Protein AF-A0A2B8B1R9-F1 (afdb_monomer)

pLDDT: mean 72.12, std 15.48, range [40.91, 90.69]

Sequence (150 aa):
MSPFMGGAVLLIFLDGLRADMSGTLSDWYSALSHRLPQTLGAPSAGGQQAPRANQPSGWQVMADLQNSAQEVLTSLVGYSHGGNSGPGALNVRLALIEDVLAGVLRRMAIPADMATWSAGELAVATGSLFGGSTRPAPPFPSQESHAEHH

Mean predicted aligned error: 12.18 Å

Solvent-accessible surface area (backbone atoms only — not comparable to full-atom values): 8913 Å² total; per-residue (Å²): 131,61,73,59,46,57,47,54,53,50,41,54,52,48,50,45,52,46,21,56,75,70,73,41,38,70,61,51,56,67,50,41,77,60,49,52,47,48,63,72,66,47,82,69,96,57,100,61,83,67,72,88,72,74,74,72,50,67,65,50,47,52,52,53,43,52,52,49,53,51,52,47,50,50,49,48,56,65,41,49,82,60,93,69,48,53,74,68,45,53,52,55,50,41,53,52,51,25,54,54,47,20,55,52,36,37,74,71,72,37,56,65,69,59,16,46,51,52,23,48,53,48,38,48,57,58,32,48,78,74,74,45,84,77,79,77,75,74,84,68,79,76,76,76,80,81,78,76,85,131

Radius of gyration: 18.65 Å; Cα contacts (8 Å, |Δi|>4): 101; chains: 1; bounding box: 48×60×47 Å

Foldseek 3Di:
DPVLLLLQVLLLLLVCLVCVLVVNNVVSLVCCLQSVCVSVVHDHPDPDPPPPPDPDDPVRSVVSSVVSLVVSVVSLVVCVVPDQHDPVNLLVSLVVSLVSQLVSCVVVVDDSVCSSVVSVVSSQVSCVSVVDDDDPPDPDPPPPPPPDDD

Secondary structure (DSSP, 8-state):
--HHHHHHHHHHHHHHHHHHHHT-HHHHHHHHHHHHHHHTTPPPSSS-----TTPPPHHHHHHHHHHHHHHHHHHHHHGGGSSS-SHHHHHHHHHHHHHHHHHHHHH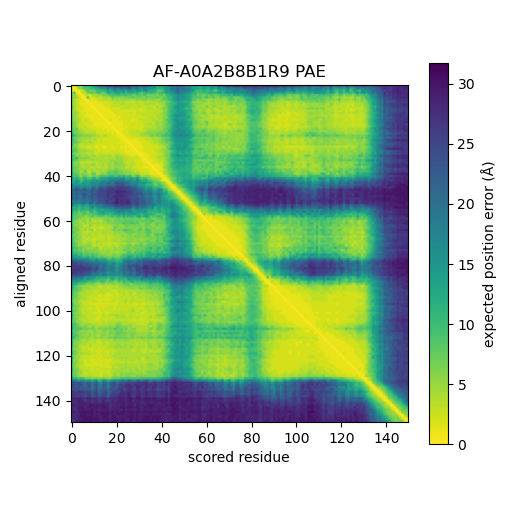TT--HHHHHHHHHHHHHHHHHTTT---PPPP------------

Structure (mmCIF, N/CA/C/O backbone):
data_AF-A0A2B8B1R9-F1
#
_entry.id   AF-A0A2B8B1R9-F1
#
loop_
_atom_site.group_PDB
_atom_site.id
_atom_site.type_symbol
_atom_site.label_atom_id
_atom_site.label_alt_id
_atom_site.label_comp_id
_atom_site.label_asym_id
_atom_site.label_entity_id
_atom_site.label_seq_id
_atom_site.pdbx_PDB_ins_code
_atom_site.Cartn_x
_atom_site.Cartn_y
_atom_site.Cartn_z
_atom_site.occupancy
_atom_site.B_iso_or_equiv
_atom_site.auth_seq_id
_atom_site.auth_comp_id
_atom_site.auth_asym_id
_atom_site.auth_atom_id
_atom_site.pdbx_PDB_model_num
ATOM 1 N N . MET A 1 1 ? 16.936 8.646 -7.326 1.00 50.75 1 MET A N 1
ATOM 2 C CA . MET A 1 1 ? 15.455 8.693 -7.322 1.00 50.75 1 MET A CA 1
ATOM 3 C C . MET A 1 1 ? 15.026 10.020 -6.730 1.00 50.75 1 MET A C 1
ATOM 5 O O . MET A 1 1 ? 15.653 10.466 -5.780 1.00 50.75 1 MET A O 1
ATOM 9 N N . SER A 1 2 ? 14.027 10.681 -7.312 1.00 56.81 2 SER A N 1
ATOM 10 C CA . SER A 1 2 ? 13.504 11.922 -6.734 1.00 56.81 2 SER A CA 1
ATOM 11 C C . SER A 1 2 ? 12.749 11.596 -5.434 1.00 56.81 2 SER A C 1
ATOM 13 O O . SER A 1 2 ? 11.974 10.638 -5.453 1.00 56.81 2 SER A O 1
ATOM 15 N N . PRO A 1 3 ? 12.923 12.336 -4.322 1.00 56.38 3 PRO A N 1
ATOM 16 C CA . PRO A 1 3 ? 12.208 12.083 -3.061 1.00 56.38 3 PRO A CA 1
ATOM 17 C C . PRO A 1 3 ? 10.676 12.077 -3.229 1.00 56.38 3 PRO 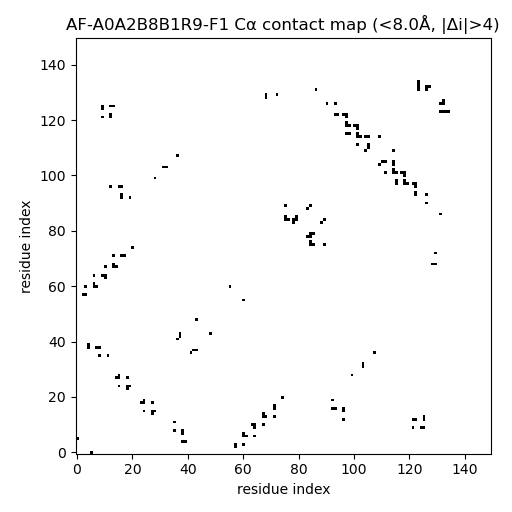A C 1
ATOM 19 O O . PRO A 1 3 ? 9.969 11.387 -2.500 1.00 56.38 3 PRO A O 1
ATOM 22 N N . PHE A 1 4 ? 10.163 12.757 -4.259 1.00 64.88 4 PHE A N 1
ATOM 23 C CA . PHE A 1 4 ? 8.740 12.784 -4.621 1.00 64.88 4 PHE A CA 1
ATOM 24 C C . PHE A 1 4 ? 8.208 11.428 -5.096 1.00 64.88 4 PHE A C 1
ATOM 26 O O . PHE A 1 4 ? 7.041 11.112 -4.897 1.00 64.88 4 PHE A O 1
ATOM 33 N N . MET A 1 5 ? 9.075 10.608 -5.687 1.00 69.94 5 MET A N 1
ATOM 34 C CA . MET A 1 5 ? 8.737 9.268 -6.159 1.00 69.94 5 MET A CA 1
ATOM 35 C C . MET A 1 5 ? 8.515 8.315 -4.980 1.00 69.94 5 MET A C 1
ATOM 37 O O . MET A 1 5 ? 7.561 7.549 -4.987 1.00 69.94 5 MET A O 1
ATOM 41 N N . GLY A 1 6 ? 9.349 8.416 -3.937 1.00 72.56 6 GLY A N 1
ATOM 42 C CA . GLY A 1 6 ? 9.181 7.640 -2.705 1.00 72.56 6 GLY A CA 1
ATOM 43 C C . GLY A 1 6 ? 7.889 8.002 -1.969 1.00 72.56 6 GLY A C 1
ATOM 44 O O . GLY A 1 6 ? 7.117 7.115 -1.618 1.00 72.56 6 GLY A O 1
ATOM 45 N N . GLY A 1 7 ? 7.604 9.301 -1.820 1.00 74.62 7 GLY A N 1
ATOM 46 C CA . GLY A 1 7 ? 6.354 9.772 -1.209 1.00 74.62 7 GLY A CA 1
ATOM 47 C C . GLY A 1 7 ? 5.101 9.333 -1.974 1.00 74.62 7 GLY A C 1
ATOM 48 O O . GLY A 1 7 ? 4.135 8.880 -1.368 1.00 74.62 7 GLY A O 1
ATOM 49 N N . ALA A 1 8 ? 5.131 9.380 -3.308 1.00 78.31 8 ALA A N 1
ATOM 50 C CA . ALA A 1 8 ? 4.010 8.937 -4.135 1.00 78.31 8 ALA A CA 1
ATOM 51 C C . ALA A 1 8 ? 3.758 7.419 -4.052 1.00 78.31 8 ALA A C 1
ATOM 53 O O . ALA A 1 8 ? 2.610 6.982 -4.081 1.00 78.31 8 ALA A O 1
ATOM 54 N N . VAL A 1 9 ? 4.808 6.604 -3.913 1.00 80.88 9 VAL A N 1
ATOM 55 C CA . VAL A 1 9 ? 4.655 5.155 -3.695 1.00 80.88 9 VAL A CA 1
ATOM 56 C C . VAL A 1 9 ? 4.116 4.857 -2.290 1.00 80.88 9 VAL A C 1
ATOM 58 O O . VAL A 1 9 ? 3.268 3.981 -2.141 1.00 80.88 9 VAL A O 1
ATOM 61 N N . LEU A 1 10 ? 4.524 5.618 -1.269 1.00 83.06 10 LEU A N 1
ATOM 62 C CA . LEU A 1 10 ? 3.944 5.505 0.076 1.00 83.06 10 LEU A CA 1
ATOM 63 C C . LEU A 1 10 ? 2.457 5.884 0.100 1.00 83.06 10 LEU A C 1
ATOM 65 O O . LEU A 1 10 ? 1.674 5.217 0.772 1.00 83.06 10 LEU A O 1
ATOM 69 N N . LEU A 1 11 ? 2.049 6.896 -0.672 1.00 83.12 11 LEU A N 1
ATOM 70 C CA . LEU A 1 11 ? 0.638 7.257 -0.842 1.00 83.12 11 LEU A CA 1
ATOM 71 C C . LEU A 1 11 ? -0.185 6.112 -1.443 1.00 83.12 11 LEU A C 1
ATOM 73 O O . LEU A 1 11 ? -1.273 5.833 -0.954 1.00 83.12 11 LEU A O 1
ATOM 77 N N . ILE A 1 12 ? 0.355 5.389 -2.430 1.00 85.25 12 ILE A N 1
ATOM 78 C CA . ILE A 1 12 ? -0.296 4.188 -2.978 1.00 85.25 12 ILE A CA 1
ATOM 79 C C . ILE A 1 12 ? -0.516 3.131 -1.883 1.00 85.25 12 ILE A C 1
ATOM 81 O O . ILE A 1 12 ? -1.561 2.479 -1.861 1.00 85.25 12 ILE A O 1
ATOM 85 N N . PHE A 1 13 ? 0.446 2.973 -0.972 1.00 85.81 13 PHE A N 1
ATOM 86 C CA . PHE A 1 13 ? 0.358 2.031 0.146 1.00 85.81 13 PHE A CA 1
ATOM 87 C C . PHE A 1 13 ? -0.721 2.440 1.163 1.00 85.81 13 PHE A C 1
ATOM 89 O O . PHE A 1 13 ? -1.517 1.606 1.595 1.00 85.81 13 PHE A O 1
ATOM 96 N N . LEU A 1 14 ? -0.789 3.732 1.507 1.00 85.88 14 LEU A N 1
ATOM 97 C CA . LEU A 1 14 ? -1.827 4.285 2.387 1.00 85.88 14 LEU A CA 1
ATOM 98 C C . LEU A 1 14 ? -3.226 4.189 1.761 1.00 85.88 14 LEU A C 1
ATOM 100 O O . LEU A 1 14 ? -4.174 3.815 2.453 1.00 85.88 14 LEU A O 1
ATOM 104 N N . ASP A 1 15 ? -3.347 4.447 0.457 1.00 86.69 15 ASP A N 1
ATOM 105 C CA . ASP A 1 15 ? -4.588 4.248 -0.299 1.00 86.69 15 ASP A CA 1
ATOM 106 C C . ASP A 1 15 ? -5.049 2.786 -0.242 1.00 86.69 15 ASP A C 1
ATOM 108 O O . ASP A 1 15 ? -6.241 2.524 -0.089 1.00 86.69 15 ASP A O 1
ATOM 112 N N . GLY A 1 16 ? -4.116 1.831 -0.321 1.00 85.50 16 GLY A N 1
ATOM 113 C CA . GLY A 1 16 ? -4.413 0.403 -0.205 1.00 85.50 16 GLY A CA 1
ATOM 114 C C . GLY A 1 16 ? -4.962 0.030 1.171 1.00 85.50 16 GLY A C 1
ATOM 115 O O . GLY A 1 16 ? -5.995 -0.633 1.265 1.00 85.50 16 GLY A O 1
ATOM 116 N N . LEU A 1 17 ? -4.333 0.525 2.241 1.00 84.69 17 LEU A N 1
ATOM 117 C CA . LEU A 1 17 ? -4.829 0.341 3.611 1.00 84.69 17 LEU A CA 1
ATOM 118 C C . LEU A 1 17 ? -6.228 0.933 3.789 1.00 84.69 17 LEU A C 1
ATOM 120 O O . LEU A 1 17 ? -7.097 0.312 4.402 1.00 84.69 17 LEU A O 1
ATOM 124 N N . ARG A 1 18 ? -6.465 2.127 3.239 1.00 84.12 18 ARG A N 1
ATOM 125 C CA . ARG A 1 18 ? -7.781 2.766 3.274 1.00 84.12 18 ARG A CA 1
ATOM 126 C C . ARG A 1 18 ? -8.819 1.948 2.517 1.00 84.12 18 ARG A C 1
ATOM 128 O O . ARG A 1 18 ? -9.895 1.716 3.059 1.00 84.12 18 ARG A O 1
ATOM 135 N N . ALA A 1 19 ? -8.481 1.483 1.317 1.00 85.31 19 ALA A N 1
ATOM 136 C CA . ALA A 1 19 ? -9.359 0.673 0.486 1.00 85.31 19 ALA A CA 1
ATOM 137 C C . ALA A 1 19 ? -9.734 -0.655 1.160 1.00 85.31 19 ALA A C 1
ATOM 139 O O . ALA A 1 19 ? -10.881 -1.089 1.075 1.00 85.31 19 ALA A O 1
ATOM 140 N N . ASP A 1 20 ? -8.798 -1.275 1.874 1.00 85.00 20 ASP A N 1
ATOM 141 C CA . ASP A 1 20 ? -9.069 -2.454 2.697 1.00 85.00 20 ASP A CA 1
ATOM 142 C C . ASP A 1 20 ? -10.019 -2.139 3.874 1.00 85.00 20 ASP A C 1
ATOM 144 O O . ASP A 1 20 ? -10.949 -2.894 4.154 1.00 85.00 20 ASP A O 1
ATOM 148 N N . MET A 1 21 ? -9.865 -0.983 4.531 1.00 80.75 21 MET A N 1
ATOM 149 C CA . MET A 1 21 ? -10.761 -0.549 5.618 1.00 80.75 21 MET A CA 1
ATOM 150 C C . MET A 1 21 ? -12.165 -0.136 5.151 1.00 80.75 21 MET A C 1
ATOM 152 O O . MET A 1 21 ? -13.119 -0.267 5.922 1.00 80.75 21 MET A O 1
ATOM 156 N N . SER A 1 22 ? -12.304 0.356 3.918 1.00 80.81 22 SER A N 1
ATOM 157 C CA . SER A 1 22 ? -13.586 0.753 3.319 1.00 80.81 22 SER A CA 1
ATOM 158 C C . SER A 1 22 ? -14.252 -0.344 2.485 1.00 80.81 22 SER A C 1
ATOM 160 O O . SER A 1 22 ? -15.344 -0.121 1.967 1.00 80.81 22 SER A O 1
ATOM 162 N N . GLY A 1 23 ? -13.619 -1.512 2.331 1.00 82.19 23 GLY A N 1
ATOM 163 C CA . GLY A 1 23 ? -14.140 -2.611 1.511 1.00 82.19 23 GLY A CA 1
ATOM 164 C C . GLY A 1 23 ? -14.046 -2.375 -0.003 1.00 82.19 23 GLY A C 1
ATOM 165 O O . GLY A 1 23 ? -14.724 -3.049 -0.770 1.00 82.19 23 GLY A O 1
ATOM 166 N N . THR A 1 24 ? -13.203 -1.441 -0.450 1.00 87.06 24 THR A N 1
ATOM 167 C CA . THR A 1 24 ? -12.994 -1.070 -1.865 1.00 87.06 24 THR A CA 1
ATOM 168 C C . THR A 1 24 ? -11.643 -1.557 -2.405 1.00 87.06 24 THR A C 1
ATOM 170 O O . THR A 1 24 ? -11.091 -0.995 -3.353 1.00 87.06 24 THR A O 1
ATOM 173 N N . LEU A 1 25 ? -11.072 -2.597 -1.789 1.00 86.56 25 LEU A N 1
ATOM 174 C CA . LEU A 1 25 ? -9.750 -3.131 -2.130 1.00 86.56 25 LEU A CA 1
ATOM 175 C C . LEU A 1 25 ? -9.661 -3.619 -3.586 1.00 86.56 25 LEU A C 1
ATOM 177 O O . LEU A 1 25 ? -8.638 -3.423 -4.241 1.00 86.56 25 LEU A O 1
ATOM 181 N N . SER A 1 26 ? -10.730 -4.222 -4.113 1.00 85.19 26 SER A N 1
ATOM 182 C CA . SER A 1 26 ? -10.780 -4.709 -5.499 1.00 85.19 26 SER A CA 1
ATOM 183 C C . SER A 1 26 ? -10.644 -3.578 -6.522 1.00 85.19 26 SER A C 1
ATOM 185 O O . SER A 1 26 ? -9.908 -3.721 -7.502 1.00 85.19 26 SER A O 1
ATOM 187 N N . ASP A 1 27 ? -11.284 -2.436 -6.268 1.00 85.88 27 ASP A N 1
ATOM 188 C CA . ASP A 1 27 ? -11.201 -1.263 -7.142 1.00 85.88 27 ASP A CA 1
ATOM 189 C C . ASP A 1 27 ? -9.794 -0.666 -7.107 1.00 85.88 27 ASP A C 1
ATOM 191 O O . ASP A 1 27 ? -9.200 -0.406 -8.159 1.00 85.88 27 ASP A O 1
ATOM 195 N N . TRP A 1 28 ? -9.216 -0.542 -5.907 1.00 89.44 28 TRP A N 1
ATOM 196 C CA . TRP A 1 28 ? -7.834 -0.093 -5.734 1.00 89.44 28 TRP A CA 1
ATOM 197 C C . TRP A 1 28 ? -6.844 -1.003 -6.476 1.00 89.44 28 TRP A C 1
ATOM 199 O O . TRP A 1 28 ? -6.008 -0.516 -7.241 1.00 89.44 28 TRP A O 1
ATOM 209 N N . TYR A 1 29 ? -6.988 -2.324 -6.337 1.00 86.06 29 TYR A N 1
ATOM 210 C CA . TYR A 1 29 ? -6.146 -3.305 -7.021 1.00 86.06 29 TYR A CA 1
ATOM 211 C C . TYR A 1 29 ? -6.233 -3.200 -8.549 1.00 86.06 29 TYR A C 1
ATOM 213 O O . TYR A 1 29 ? -5.211 -3.248 -9.240 1.00 86.06 29 TYR A O 1
ATOM 221 N N . SER A 1 30 ? -7.442 -3.019 -9.090 1.00 86.44 30 SER A N 1
ATOM 222 C CA . SER A 1 30 ? -7.650 -2.888 -10.537 1.00 86.44 30 SER A CA 1
ATOM 223 C C . SER A 1 30 ? -6.947 -1.646 -11.116 1.00 86.44 30 SER A C 1
ATOM 225 O O . SER A 1 30 ? -6.353 -1.700 -12.198 1.00 86.44 30 SER A O 1
ATOM 227 N N . ALA A 1 31 ? -6.924 -0.545 -10.357 1.00 84.75 31 ALA A N 1
ATOM 228 C CA . ALA A 1 31 ? -6.267 0.701 -10.740 1.00 84.75 31 ALA A CA 1
ATOM 229 C C . ALA A 1 31 ? -4.736 0.654 -10.566 1.00 84.75 31 ALA A C 1
ATOM 231 O O . ALA A 1 31 ? -4.006 1.364 -11.270 1.00 84.75 31 ALA A O 1
ATOM 232 N N . LEU A 1 32 ? -4.235 -0.190 -9.658 1.00 83.38 32 LEU A N 1
ATOM 233 C CA . LEU A 1 32 ? -2.821 -0.258 -9.281 1.00 83.38 32 LEU A CA 1
ATOM 234 C C . LEU A 1 32 ? -1.902 -0.595 -10.463 1.00 83.38 32 LEU A C 1
ATOM 236 O O . LEU A 1 32 ? -0.825 -0.013 -10.590 1.00 83.38 32 LEU A O 1
ATOM 240 N N . SER A 1 33 ? -2.360 -1.461 -11.372 1.00 78.38 33 SER A N 1
ATOM 241 C CA . SER A 1 33 ? -1.596 -1.884 -12.559 1.00 78.38 33 SER A CA 1
ATOM 242 C C . SER A 1 33 ? -1.279 -0.733 -13.524 1.00 78.38 33 SER A C 1
ATOM 244 O O . SER A 1 33 ? -0.315 -0.816 -14.277 1.00 78.38 33 SER A O 1
ATOM 246 N N . HIS A 1 34 ? -2.061 0.350 -13.488 1.00 78.75 34 HIS A N 1
ATOM 247 C CA . HIS A 1 34 ? -1.845 1.542 -14.313 1.00 78.75 34 HIS A CA 1
ATOM 248 C C . HIS A 1 34 ? -1.137 2.654 -13.530 1.00 78.75 34 HIS A C 1
ATOM 250 O O . HIS A 1 34 ? -0.230 3.301 -14.055 1.00 78.75 34 HIS A O 1
ATOM 256 N N . ARG A 1 35 ? -1.508 2.850 -12.257 1.00 80.25 35 ARG A N 1
ATOM 257 C CA . ARG A 1 35 ? -0.947 3.906 -11.402 1.00 80.25 35 ARG A CA 1
ATOM 258 C C . ARG A 1 35 ? 0.505 3.646 -11.016 1.00 80.25 35 ARG A C 1
ATOM 260 O O . ARG A 1 35 ? 1.309 4.571 -11.061 1.00 80.25 35 ARG A O 1
ATOM 267 N N . LEU A 1 36 ? 0.860 2.411 -10.656 1.00 80.88 36 LEU A N 1
ATOM 268 C CA . LEU A 1 36 ? 2.202 2.103 -10.161 1.00 80.88 36 LEU A CA 1
ATOM 269 C C . LEU A 1 36 ? 3.293 2.3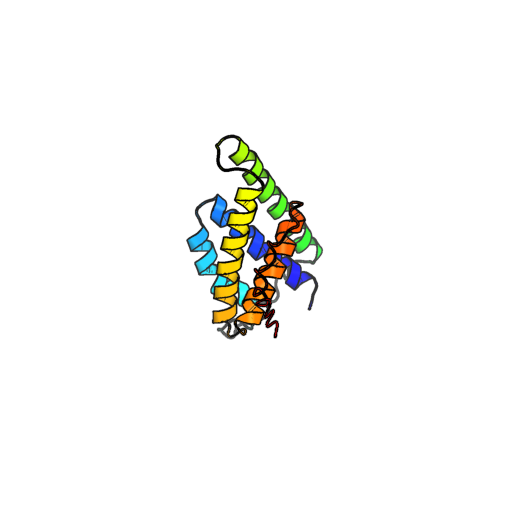53 -11.223 1.00 80.88 36 LEU A C 1
ATOM 271 O O . LEU A 1 36 ? 4.242 3.070 -10.908 1.00 80.88 36 LEU A O 1
ATOM 275 N N . PRO A 1 37 ? 3.164 1.893 -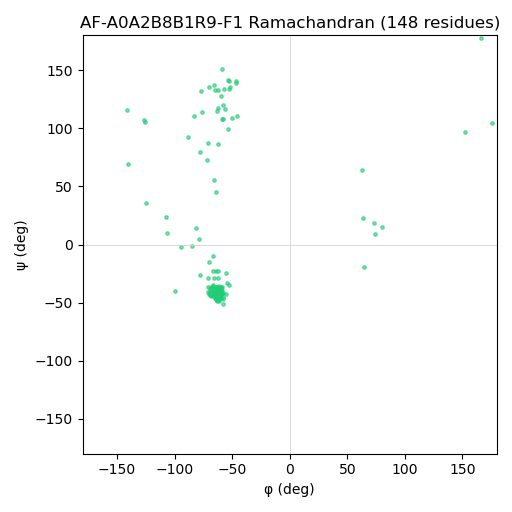12.487 1.00 78.38 37 PRO A N 1
ATOM 276 C CA . PRO A 1 37 ? 4.125 2.243 -13.533 1.00 78.38 37 PRO A CA 1
ATOM 277 C C . PRO A 1 37 ? 4.235 3.751 -13.773 1.00 78.38 37 PRO A C 1
ATOM 279 O O . PRO A 1 37 ? 5.344 4.261 -13.910 1.00 78.38 37 PRO A O 1
ATOM 282 N N . GLN A 1 38 ? 3.113 4.478 -13.785 1.00 76.38 38 GLN A N 1
ATOM 283 C CA . GLN A 1 38 ? 3.105 5.931 -13.988 1.00 76.38 38 GLN A CA 1
ATOM 284 C C . GLN A 1 38 ? 3.822 6.673 -12.858 1.00 76.38 38 GLN A C 1
ATOM 286 O O . GLN A 1 38 ? 4.649 7.548 -13.118 1.00 76.38 38 GLN A O 1
ATOM 291 N N . THR A 1 39 ? 3.566 6.285 -11.608 1.00 76.94 39 THR A N 1
ATOM 292 C CA . THR A 1 39 ? 4.272 6.806 -10.430 1.00 76.94 39 THR A CA 1
ATOM 293 C C . THR A 1 39 ? 5.763 6.488 -10.486 1.00 76.94 39 THR A C 1
ATOM 295 O O . THR A 1 39 ? 6.595 7.313 -10.107 1.00 76.94 39 THR A O 1
ATOM 298 N N . LEU A 1 40 ? 6.113 5.317 -11.025 1.00 73.38 40 LEU A N 1
ATOM 299 C CA . LEU A 1 40 ? 7.493 4.909 -11.262 1.00 73.38 40 LEU A CA 1
ATOM 300 C C . LEU A 1 40 ? 8.123 5.547 -12.521 1.00 73.38 40 LEU A C 1
ATOM 302 O O . LEU A 1 40 ? 9.273 5.260 -12.852 1.00 73.38 40 LEU A O 1
ATOM 306 N N . GLY A 1 41 ? 7.416 6.457 -13.195 1.00 65.38 41 GLY A N 1
ATOM 307 C CA . GLY A 1 41 ? 7.929 7.217 -14.333 1.00 65.38 41 GLY A CA 1
ATOM 308 C C . GLY A 1 41 ? 7.921 6.461 -15.663 1.00 65.38 41 GLY A C 1
ATOM 309 O O . GLY A 1 41 ? 8.565 6.913 -16.610 1.00 65.38 41 GLY A O 1
ATOM 310 N N . ALA A 1 42 ? 7.204 5.338 -15.761 1.00 64.12 42 ALA A N 1
ATOM 311 C CA . ALA A 1 42 ? 7.024 4.635 -17.023 1.00 64.12 42 ALA A CA 1
ATOM 312 C C . ALA A 1 42 ? 6.204 5.498 -18.006 1.00 64.12 42 ALA A C 1
ATOM 314 O O . ALA A 1 42 ? 5.199 6.104 -17.614 1.00 64.12 42 ALA A O 1
ATOM 315 N N . PRO A 1 43 ? 6.599 5.563 -19.290 1.00 53.75 43 PRO A N 1
ATOM 316 C CA . PRO A 1 43 ? 5.816 6.255 -20.303 1.00 53.75 43 PRO A CA 1
ATOM 317 C C . PRO A 1 43 ? 4.446 5.580 -20.452 1.00 53.75 43 PRO A C 1
ATOM 319 O O . PRO A 1 43 ? 4.349 4.358 -20.538 1.00 53.75 43 PRO A O 1
ATOM 322 N N . SER A 1 44 ? 3.374 6.377 -20.469 1.00 54.84 44 SER A N 1
ATOM 323 C CA . SER A 1 44 ? 2.020 5.851 -20.676 1.00 54.84 44 SER A CA 1
ATOM 324 C C . SER A 1 44 ? 1.901 5.254 -22.082 1.00 54.84 44 SER A C 1
ATOM 326 O O . SER A 1 44 ? 2.326 5.871 -23.060 1.00 54.84 44 SER A O 1
ATOM 328 N N . ALA A 1 45 ? 1.341 4.045 -22.187 1.00 50.88 45 ALA A N 1
ATOM 329 C CA . ALA A 1 45 ? 1.114 3.359 -23.456 1.00 50.88 45 ALA A CA 1
ATOM 330 C C . ALA A 1 45 ? -0.008 4.065 -24.237 1.00 50.88 45 ALA A C 1
ATOM 332 O O . ALA A 1 45 ? -1.187 3.760 -24.098 1.00 50.88 45 ALA A O 1
ATOM 333 N N . GLY A 1 46 ? 0.379 5.073 -25.009 1.00 52.62 46 GLY A N 1
ATOM 334 C CA . GLY A 1 46 ? -0.514 5.951 -25.755 1.00 52.62 46 GLY A CA 1
ATOM 335 C C . GLY A 1 46 ? 0.184 7.289 -25.906 1.00 52.62 46 GLY 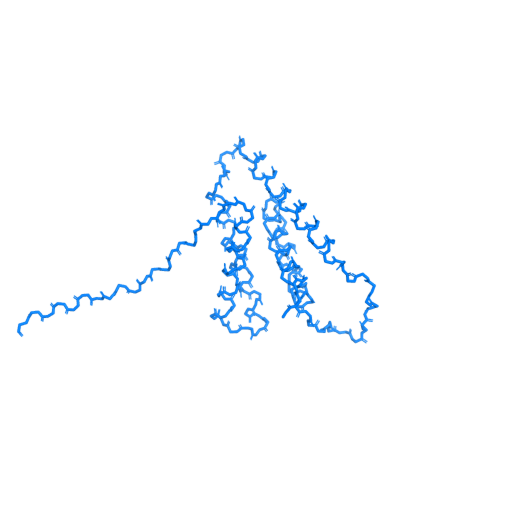A C 1
ATOM 336 O O . GLY A 1 46 ? 0.201 8.076 -24.969 1.00 52.62 46 GLY A O 1
ATOM 337 N N . GLY A 1 47 ? 0.837 7.493 -27.053 1.00 50.47 47 GLY A N 1
ATOM 338 C CA . GLY A 1 47 ? 1.762 8.591 -27.357 1.00 50.47 47 GLY A CA 1
ATOM 339 C C . GLY A 1 47 ? 1.151 9.993 -27.396 1.00 50.47 47 GLY A C 1
ATOM 340 O O . GLY A 1 47 ? 1.318 10.719 -28.369 1.00 50.47 47 GLY A O 1
ATOM 341 N N . GLN A 1 48 ? 0.493 10.404 -26.324 1.00 42.78 48 GLN A N 1
ATOM 342 C CA . GLN A 1 48 ? 0.321 11.794 -25.960 1.00 42.78 48 GLN A CA 1
ATOM 343 C C . GLN A 1 48 ? 0.842 11.913 -24.538 1.00 42.78 48 GLN A C 1
ATOM 345 O O . GLN A 1 48 ? 0.206 11.465 -23.586 1.00 42.78 48 GLN A O 1
ATOM 350 N N . GLN A 1 49 ? 2.025 12.511 -24.390 1.00 49.19 49 GLN A N 1
ATOM 351 C CA . GLN A 1 49 ? 2.361 13.170 -23.139 1.00 49.19 49 GLN A CA 1
ATOM 352 C C . GLN A 1 49 ? 1.216 14.141 -22.863 1.00 49.19 49 GLN A C 1
ATOM 354 O O . GLN A 1 49 ? 1.155 15.219 -23.455 1.00 49.19 49 GLN A O 1
ATOM 359 N N . ALA A 1 50 ? 0.290 13.735 -21.989 1.00 47.00 50 ALA A N 1
ATOM 360 C CA . ALA A 1 50 ? -0.571 14.678 -21.310 1.00 47.00 50 ALA A CA 1
ATOM 361 C C . ALA A 1 50 ? 0.350 15.800 -20.805 1.00 47.00 50 ALA A C 1
ATOM 363 O O . ALA A 1 50 ? 1.480 15.501 -20.383 1.00 47.00 50 ALA A O 1
ATOM 364 N N . PRO A 1 51 ? -0.059 17.076 -20.908 1.00 42.06 51 PRO A N 1
ATOM 365 C CA . PRO A 1 51 ? 0.770 18.171 -20.433 1.00 42.06 51 PRO A CA 1
ATOM 366 C C . PRO A 1 51 ? 1.278 17.809 -19.037 1.00 42.06 51 PRO A C 1
ATOM 368 O O . PRO A 1 51 ? 0.517 17.239 -18.253 1.00 42.06 51 PRO A O 1
ATOM 371 N N . ARG A 1 52 ? 2.536 18.128 -18.705 1.00 53.66 52 ARG A N 1
ATOM 372 C CA . ARG A 1 52 ? 3.048 18.106 -17.318 1.00 53.66 52 ARG A CA 1
ATOM 373 C C . ARG A 1 52 ? 2.308 19.148 -16.451 1.00 53.66 52 ARG A C 1
ATOM 375 O O . ARG A 1 52 ? 2.925 19.944 -15.754 1.00 53.66 52 ARG A O 1
ATOM 382 N N . ALA A 1 53 ? 0.988 19.214 -16.548 1.00 46.53 53 ALA A N 1
ATOM 383 C CA . ALA A 1 53 ? 0.126 20.015 -15.720 1.00 46.53 53 ALA A CA 1
ATOM 384 C C . ALA A 1 53 ? 0.023 19.279 -14.385 1.00 46.53 53 ALA A C 1
ATOM 386 O O . ALA A 1 53 ? -0.480 18.162 -14.319 1.00 46.53 53 ALA A O 1
ATOM 387 N N . ASN A 1 54 ? 0.559 19.908 -13.343 1.00 49.69 54 ASN A N 1
ATOM 388 C CA . ASN A 1 54 ? 0.557 19.432 -11.965 1.00 49.69 54 ASN A CA 1
ATOM 389 C C . ASN A 1 54 ? 1.314 18.125 -11.721 1.00 49.69 54 ASN A C 1
ATOM 391 O O . ASN A 1 54 ? 0.751 17.155 -11.221 1.00 49.69 54 ASN A O 1
ATOM 395 N N . GLN A 1 55 ? 2.634 18.128 -11.930 1.00 54.69 55 GLN A N 1
ATOM 396 C CA . GLN A 1 55 ? 3.440 17.348 -10.989 1.00 54.69 55 GLN A CA 1
ATOM 397 C C . GLN A 1 55 ? 3.233 17.980 -9.602 1.00 54.69 55 GLN A C 1
ATOM 399 O O . GLN A 1 55 ? 3.536 19.168 -9.452 1.00 54.69 55 GLN A O 1
ATOM 404 N N . PRO A 1 56 ? 2.663 17.255 -8.622 1.00 59.97 56 PRO A N 1
ATOM 405 C CA . PRO A 1 56 ? 2.430 17.807 -7.298 1.00 59.97 56 PRO A CA 1
ATOM 406 C C . PRO A 1 56 ? 3.760 18.294 -6.726 1.00 59.97 56 PRO A C 1
ATOM 408 O O . PRO A 1 56 ? 4.786 17.616 -6.834 1.00 59.97 56 PRO A O 1
ATOM 411 N N . SER A 1 57 ? 3.756 19.504 -6.163 1.00 68.50 57 SER A N 1
ATOM 412 C CA . SER A 1 57 ? 4.945 20.026 -5.494 1.00 68.50 57 SER A CA 1
ATOM 413 C C . SER A 1 57 ? 5.341 19.073 -4.363 1.00 68.50 57 SER A C 1
ATOM 415 O O . SER A 1 57 ? 4.490 18.407 -3.775 1.00 68.50 57 SER A O 1
ATOM 417 N N . GLY A 1 58 ? 6.628 19.001 -4.027 1.00 67.50 58 GLY A N 1
ATOM 418 C CA . GLY A 1 58 ? 7.088 18.129 -2.943 1.00 67.50 58 GLY A CA 1
ATOM 419 C C . GLY A 1 58 ? 6.351 18.323 -1.621 1.00 67.50 58 GLY A C 1
ATOM 420 O O . GLY A 1 58 ? 6.076 17.362 -0.913 1.00 67.50 58 GLY A O 1
ATOM 421 N N . TRP A 1 59 ? 5.975 19.567 -1.334 1.00 74.00 59 TRP A N 1
ATOM 422 C CA . TRP A 1 59 ? 5.168 19.929 -0.175 1.00 74.00 59 TRP A CA 1
ATOM 423 C C . TRP A 1 59 ? 3.735 19.408 -0.256 1.00 74.00 59 TRP A C 1
ATOM 425 O O . TRP A 1 59 ? 3.201 18.978 0.759 1.00 74.00 59 TRP A O 1
ATOM 435 N N . GLN A 1 60 ? 3.145 19.388 -1.453 1.00 77.81 60 GLN A N 1
ATOM 436 C 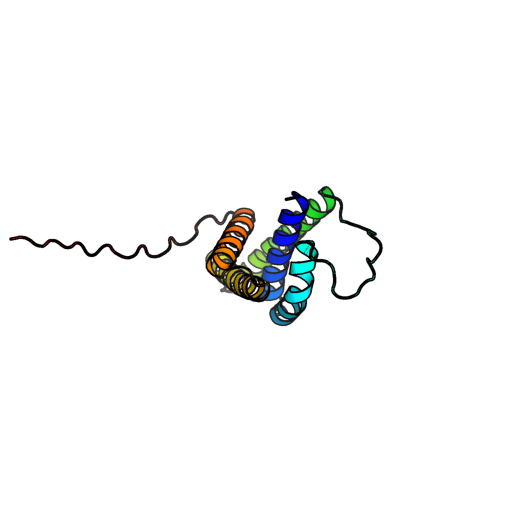CA . GLN A 1 60 ? 1.832 18.789 -1.689 1.00 77.81 60 GLN A CA 1
ATOM 437 C C . GLN A 1 60 ? 1.859 17.292 -1.360 1.00 77.81 60 GLN A C 1
ATOM 439 O O . GLN A 1 60 ? 1.043 16.834 -0.575 1.00 77.81 60 GLN A O 1
ATOM 444 N N . VAL A 1 61 ? 2.863 16.558 -1.861 1.00 76.81 61 VAL A N 1
ATOM 445 C CA . VAL A 1 61 ? 3.012 15.113 -1.600 1.00 76.81 61 VAL A CA 1
ATOM 446 C C . VAL A 1 61 ? 3.145 14.827 -0.102 1.00 76.81 61 VAL A C 1
ATOM 448 O O . VAL A 1 61 ? 2.557 13.874 0.397 1.00 76.81 61 VAL A O 1
ATOM 451 N N . MET A 1 62 ? 3.889 15.659 0.630 1.00 75.62 62 MET A N 1
ATOM 452 C CA . MET A 1 62 ? 4.026 15.513 2.082 1.00 75.62 62 MET A CA 1
ATOM 453 C C . MET A 1 62 ? 2.728 15.835 2.833 1.00 75.62 62 MET A C 1
ATOM 455 O O . MET A 1 62 ? 2.393 15.126 3.781 1.00 75.62 62 MET A O 1
ATOM 459 N N . ALA A 1 63 ? 1.992 16.868 2.413 1.00 79.94 63 ALA A N 1
ATOM 460 C CA . ALA A 1 63 ? 0.696 17.214 2.996 1.00 79.94 63 ALA A CA 1
ATOM 461 C C . ALA A 1 63 ? -0.342 16.105 2.757 1.00 79.94 63 ALA A C 1
ATOM 463 O O . ALA A 1 63 ? -1.041 15.703 3.687 1.00 79.94 63 ALA A O 1
ATOM 464 N N . ASP A 1 64 ? -0.384 15.555 1.543 1.00 82.56 64 ASP A N 1
ATOM 465 C CA . ASP A 1 64 ? -1.262 14.441 1.182 1.00 82.56 64 ASP A CA 1
ATOM 466 C C . ASP A 1 64 ? -0.905 13.179 1.982 1.00 82.56 64 ASP A C 1
ATOM 468 O O . ASP A 1 64 ? -1.794 12.458 2.445 1.00 82.56 64 ASP A O 1
ATOM 472 N N . LEU A 1 65 ? 0.395 12.929 2.194 1.00 81.62 65 LEU A N 1
ATOM 473 C CA . LEU A 1 65 ? 0.886 11.801 2.987 1.00 81.62 65 LEU A CA 1
ATOM 474 C C . LEU A 1 65 ? 0.461 11.933 4.451 1.00 81.62 65 LEU A C 1
ATOM 476 O O . LEU A 1 65 ? -0.042 10.973 5.035 1.00 81.62 65 LEU A O 1
ATOM 480 N N . GLN A 1 66 ? 0.620 13.126 5.029 1.00 81.6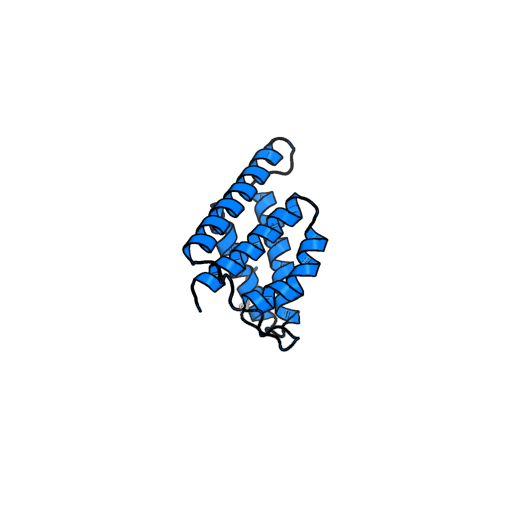2 66 GLN A N 1
ATOM 481 C CA . GLN A 1 66 ? 0.191 13.414 6.394 1.00 81.62 66 GLN A CA 1
ATOM 482 C C . GLN A 1 66 ? -1.325 13.249 6.548 1.00 81.62 66 GLN A C 1
ATOM 484 O O . GLN A 1 66 ? -1.767 12.584 7.486 1.00 81.62 66 GLN A O 1
ATOM 489 N N . ASN A 1 67 ? -2.115 13.806 5.623 1.00 84.38 67 ASN A N 1
ATOM 490 C CA . ASN A 1 67 ? -3.571 13.696 5.666 1.00 84.38 67 ASN A CA 1
ATOM 491 C C . ASN A 1 67 ? -4.022 12.231 5.561 1.00 84.38 67 ASN A C 1
ATOM 493 O O . ASN A 1 67 ? -4.802 11.758 6.384 1.00 84.38 67 ASN A O 1
ATOM 497 N N . SER A 1 68 ? -3.457 11.480 4.613 1.00 83.00 68 SER A N 1
ATOM 498 C CA . SER A 1 68 ? -3.788 10.064 4.415 1.00 83.00 68 SER A CA 1
ATOM 499 C C . SER A 1 68 ? -3.405 9.211 5.627 1.00 83.00 68 SER A C 1
ATOM 501 O O . SER A 1 68 ? -4.182 8.362 6.063 1.00 83.00 68 SER A O 1
ATOM 503 N N . ALA A 1 69 ? -2.238 9.457 6.231 1.00 81.88 69 ALA A N 1
ATOM 504 C CA . ALA A 1 69 ? -1.826 8.761 7.448 1.00 81.88 69 ALA A CA 1
ATOM 505 C C . ALA A 1 69 ? -2.766 9.075 8.625 1.00 81.88 69 ALA A C 1
ATOM 507 O O . ALA A 1 69 ? -3.143 8.174 9.377 1.00 81.88 69 ALA A O 1
ATOM 508 N N . GLN A 1 70 ? -3.199 10.330 8.764 1.00 81.25 70 GLN A N 1
ATOM 509 C CA . GLN A 1 70 ? -4.145 10.733 9.803 1.00 81.25 70 GLN A CA 1
ATOM 510 C C . GLN A 1 70 ? -5.538 10.116 9.595 1.00 81.25 70 GLN A C 1
ATOM 512 O O . GLN A 1 70 ? -6.161 9.683 10.567 1.00 81.25 70 GLN A O 1
ATOM 517 N N . GLU A 1 71 ? -6.021 10.021 8.356 1.00 82.56 71 GLU A N 1
ATOM 518 C CA . GLU A 1 71 ? -7.276 9.330 8.028 1.00 82.56 71 GLU A CA 1
ATOM 519 C C . GLU A 1 71 ? -7.210 7.835 8.369 1.00 82.56 71 GLU A C 1
ATOM 521 O O . GLU A 1 71 ? -8.156 7.284 8.944 1.00 82.56 71 GLU A O 1
ATOM 526 N N . VAL A 1 72 ? -6.078 7.185 8.079 1.00 81.50 72 VAL A N 1
ATOM 527 C CA . VAL A 1 72 ? -5.851 5.777 8.431 1.00 81.50 72 VAL A CA 1
ATOM 528 C C . VAL A 1 72 ? -5.829 5.590 9.947 1.00 81.50 72 VAL A C 1
ATOM 530 O O . VAL A 1 72 ? -6.540 4.728 10.462 1.00 81.50 72 VAL A O 1
ATOM 533 N N . LEU A 1 73 ? -5.100 6.436 10.683 1.00 76.31 73 LEU A N 1
ATOM 534 C CA . LEU A 1 73 ? -5.099 6.424 12.152 1.00 76.31 73 LEU A CA 1
ATOM 535 C C . LEU A 1 73 ? -6.501 6.628 12.729 1.00 76.31 73 LEU A C 1
ATOM 537 O O . LEU A 1 73 ? -6.918 5.892 13.621 1.00 76.31 73 LEU A O 1
ATOM 541 N N . THR A 1 74 ? -7.247 7.595 12.195 1.00 78.69 74 THR A N 1
ATOM 542 C CA . THR A 1 74 ? -8.616 7.894 12.635 1.00 78.69 74 THR A CA 1
ATOM 543 C C . THR A 1 74 ? -9.538 6.703 12.398 1.00 78.69 74 THR A C 1
ATOM 545 O O . THR A 1 74 ? -10.337 6.360 13.267 1.00 78.69 74 THR A O 1
ATOM 548 N N . SER A 1 75 ? -9.391 6.027 11.257 1.00 75.19 75 SER A N 1
ATOM 549 C CA . SER A 1 75 ? -10.163 4.827 10.925 1.00 75.19 75 SER A CA 1
ATOM 550 C C . SER A 1 75 ? -9.825 3.668 11.864 1.00 75.19 75 SER A C 1
ATOM 552 O O . SER A 1 75 ? -10.730 3.029 12.395 1.00 75.19 75 SER A O 1
ATOM 554 N N . LEU A 1 76 ? -8.541 3.441 12.152 1.00 70.62 76 LEU A N 1
ATOM 555 C CA . LEU A 1 76 ? -8.094 2.410 13.096 1.00 70.62 76 LEU A CA 1
ATOM 556 C C . LEU A 1 76 ? -8.618 2.664 14.523 1.00 70.62 76 LEU A C 1
ATOM 558 O O . LEU A 1 76 ? -9.089 1.738 15.190 1.00 70.62 76 LEU A O 1
ATOM 562 N N . VAL A 1 77 ? -8.598 3.919 14.986 1.00 68.00 77 VAL A N 1
ATOM 563 C CA . VAL A 1 77 ? -9.148 4.316 16.297 1.00 68.00 77 VAL A CA 1
ATOM 564 C C . VAL A 1 77 ? -10.677 4.216 16.317 1.00 68.00 77 VAL A C 1
ATOM 566 O O . VAL A 1 77 ? -11.240 3.701 17.281 1.00 68.00 77 VAL A O 1
ATOM 569 N N . GLY A 1 78 ? -11.365 4.635 15.252 1.00 60.75 78 GLY A N 1
ATOM 570 C CA . GLY A 1 78 ? -12.824 4.531 15.135 1.00 60.75 78 GLY A CA 1
ATOM 571 C C . GLY A 1 78 ? -13.318 3.081 15.152 1.00 60.75 78 GLY A C 1
ATOM 572 O O . GLY A 1 78 ? -14.297 2.762 15.825 1.00 60.75 78 GLY A O 1
ATOM 573 N N . TYR A 1 79 ? -12.579 2.171 14.514 1.00 54.69 79 TYR A N 1
ATOM 574 C CA . TYR A 1 79 ? -12.841 0.733 14.572 1.00 54.69 79 TYR A CA 1
ATOM 575 C C . TYR A 1 79 ? -12.528 0.119 15.956 1.00 54.69 79 TYR A C 1
ATOM 577 O O . TYR A 1 79 ? -12.979 -0.991 16.252 1.00 54.69 79 TYR A O 1
ATOM 585 N N . SER A 1 80 ? -11.796 0.809 16.843 1.00 50.50 80 SER A N 1
ATOM 586 C CA . SER A 1 80 ? -11.393 0.306 18.175 1.00 50.50 80 SER A CA 1
ATOM 587 C C . SER A 1 80 ? -12.534 0.088 19.166 1.00 50.50 80 SER A C 1
ATOM 589 O O . SER A 1 80 ? -12.344 -0.583 20.176 1.00 50.50 80 SER A O 1
ATOM 591 N N . HIS A 1 81 ? -13.743 0.541 18.840 1.00 51.25 81 HIS A N 1
ATOM 592 C CA . HIS A 1 81 ? -14.953 0.222 19.602 1.00 51.25 81 HIS A CA 1
ATOM 593 C C . HIS A 1 81 ? -15.616 -1.116 19.213 1.00 51.25 81 HIS A C 1
ATOM 595 O O . HIS A 1 81 ? -16.608 -1.497 19.831 1.00 51.25 81 HIS A O 1
ATOM 601 N N . GLY A 1 82 ? -15.077 -1.853 18.232 1.00 47.06 82 GLY A N 1
ATOM 602 C CA . GLY A 1 82 ? -15.647 -3.110 17.733 1.00 47.06 82 GLY A CA 1
ATOM 603 C C . GLY A 1 82 ? -14.599 -4.181 17.425 1.00 47.06 82 GLY A C 1
ATOM 604 O O . GLY A 1 82 ? -14.370 -4.500 16.266 1.00 47.06 82 GLY A O 1
ATOM 605 N N . GLY A 1 83 ? -13.955 -4.735 18.458 1.00 45.47 83 GLY A N 1
ATOM 606 C CA . GLY A 1 83 ? -13.355 -6.084 18.494 1.00 45.47 83 GLY A CA 1
ATOM 607 C C . GLY A 1 83 ? -12.172 -6.448 17.577 1.00 45.47 83 GLY A C 1
ATOM 608 O O . GLY A 1 83 ? -11.477 -7.408 17.891 1.00 45.47 83 GLY A O 1
ATOM 609 N N . ASN A 1 84 ? -11.899 -5.722 16.489 1.00 52.66 84 ASN A N 1
ATOM 610 C CA . ASN A 1 84 ? -10.927 -6.129 15.459 1.00 52.66 84 ASN A CA 1
ATOM 611 C C . ASN A 1 84 ? -9.837 -5.078 15.193 1.00 52.66 84 ASN A C 1
ATOM 613 O O . ASN A 1 84 ? -9.408 -4.859 14.059 1.00 52.66 84 ASN A O 1
ATOM 617 N N . SER A 1 85 ? -9.424 -4.389 16.251 1.00 55.78 85 SER A N 1
ATOM 618 C CA . SER A 1 85 ? -8.776 -3.087 16.136 1.00 55.78 85 SER A CA 1
ATOM 619 C C . SER A 1 85 ? -7.655 -2.973 17.140 1.00 55.78 85 SER A C 1
ATOM 621 O O . SER A 1 85 ? -7.856 -3.044 18.350 1.00 55.78 85 SER A O 1
ATOM 623 N N . GLY A 1 86 ? -6.452 -2.855 16.604 1.00 59.06 86 GLY A N 1
ATOM 624 C CA . GLY A 1 86 ? -5.221 -2.803 17.363 1.00 59.06 86 GLY A CA 1
ATOM 625 C C . GLY A 1 86 ? -4.020 -3.010 16.443 1.00 59.06 86 GLY A C 1
ATOM 626 O O . GLY A 1 86 ? -4.193 -3.271 15.247 1.00 59.06 86 GLY A O 1
ATOM 627 N N . PRO A 1 87 ? -2.796 -2.940 16.986 1.00 61.00 87 PRO A N 1
ATOM 628 C CA . PRO A 1 87 ? -1.559 -3.079 16.215 1.00 61.00 87 PRO A CA 1
ATOM 629 C C . PRO A 1 87 ? -1.493 -4.369 15.380 1.00 61.00 87 PRO A C 1
ATOM 631 O O . PRO A 1 87 ? -0.975 -4.365 14.268 1.00 61.00 87 PRO A O 1
ATOM 634 N N . GLY A 1 88 ? -2.087 -5.465 15.870 1.00 64.75 88 GLY A N 1
ATOM 635 C CA . GLY A 1 88 ? -2.171 -6.730 15.134 1.00 64.75 88 GLY A CA 1
ATOM 636 C C . GLY A 1 88 ? -3.022 -6.647 13.863 1.00 64.75 88 GLY A C 1
ATOM 637 O O . GLY A 1 88 ? -2.644 -7.210 12.840 1.00 64.75 88 GLY A O 1
ATOM 638 N N . ALA A 1 89 ? -4.124 -5.891 13.889 1.00 74.00 89 ALA A N 1
ATOM 639 C CA . ALA A 1 89 ? -4.961 -5.681 12.711 1.00 74.00 89 ALA A CA 1
ATOM 640 C C . ALA A 1 89 ? -4.235 -4.832 11.659 1.00 74.00 89 ALA A C 1
ATOM 642 O O . ALA A 1 89 ? -4.326 -5.129 10.473 1.00 74.00 89 ALA A O 1
ATOM 643 N N . LEU A 1 90 ? -3.461 -3.826 12.079 1.00 79.19 90 LEU A N 1
ATOM 644 C CA . LEU A 1 90 ? -2.624 -3.045 11.166 1.00 79.19 90 LEU A CA 1
ATOM 645 C C . LEU A 1 90 ? -1.555 -3.921 10.495 1.00 79.19 90 LEU A C 1
ATOM 647 O O . LEU A 1 90 ? -1.401 -3.851 9.281 1.00 79.19 90 LEU A O 1
ATOM 651 N N . ASN A 1 91 ? -0.873 -4.785 11.251 1.00 79.75 91 ASN A N 1
ATOM 652 C CA . ASN A 1 91 ? 0.148 -5.681 10.699 1.00 79.75 91 ASN A CA 1
ATOM 653 C C . ASN A 1 91 ? -0.421 -6.652 9.654 1.00 79.75 91 ASN A C 1
ATOM 655 O O . ASN A 1 91 ? 0.193 -6.851 8.609 1.00 79.75 91 ASN A O 1
ATOM 659 N N . VAL A 1 92 ? -1.606 -7.223 9.901 1.00 82.69 92 VAL A N 1
ATOM 660 C CA . VAL A 1 92 ? -2.279 -8.106 8.931 1.00 82.69 92 VAL A CA 1
ATOM 661 C C . VAL A 1 92 ? -2.627 -7.348 7.649 1.00 82.69 92 VAL A C 1
ATOM 663 O O . VAL A 1 92 ? -2.382 -7.847 6.552 1.00 82.69 92 VAL A O 1
ATOM 666 N N . ARG A 1 93 ? -3.150 -6.124 7.775 1.00 85.31 93 ARG A N 1
ATOM 667 C CA . ARG A 1 93 ? -3.487 -5.285 6.617 1.00 85.31 93 ARG A CA 1
ATOM 668 C C . ARG A 1 93 ? -2.239 -4.861 5.842 1.00 85.31 93 ARG A C 1
ATOM 670 O O . ARG A 1 93 ? -2.241 -4.923 4.620 1.00 85.31 93 ARG A O 1
ATOM 677 N N . LEU A 1 94 ? -1.151 -4.504 6.528 1.00 85.38 94 LEU A N 1
ATOM 678 C CA . LEU A 1 94 ? 0.135 -4.191 5.894 1.00 85.38 94 LEU A CA 1
ATOM 679 C C . LEU A 1 94 ? 0.686 -5.386 5.108 1.00 85.38 94 LEU A C 1
ATOM 681 O O . LEU A 1 94 ? 1.084 -5.207 3.961 1.00 85.38 94 LEU A O 1
ATOM 685 N N . ALA A 1 95 ? 0.647 -6.591 5.682 1.00 86.75 95 ALA A N 1
ATOM 686 C CA . ALA A 1 95 ? 1.096 -7.810 5.007 1.00 86.75 95 ALA A CA 1
ATOM 687 C C . ALA A 1 95 ? 0.256 -8.131 3.757 1.00 86.75 95 ALA A C 1
ATOM 689 O O . ALA A 1 95 ? 0.793 -8.569 2.741 1.00 86.75 95 ALA A O 1
ATOM 690 N N . LEU A 1 96 ? -1.054 -7.870 3.805 1.00 88.88 96 LEU A N 1
ATOM 691 C CA . LEU A 1 96 ? -1.930 -8.021 2.644 1.00 88.88 96 LEU A CA 1
ATOM 692 C C . LEU A 1 96 ? -1.536 -7.051 1.521 1.00 88.88 96 LEU A C 1
ATOM 694 O O . LEU A 1 96 ? -1.397 -7.462 0.368 1.00 88.88 96 LEU A O 1
ATOM 698 N N . ILE A 1 97 ? -1.344 -5.769 1.842 1.00 88.56 97 ILE A N 1
ATOM 699 C CA . ILE A 1 97 ? -0.961 -4.756 0.848 1.00 88.56 97 ILE A CA 1
ATOM 700 C C . ILE A 1 97 ? 0.448 -5.025 0.294 1.00 88.56 97 ILE A C 1
ATOM 702 O O . ILE A 1 97 ? 0.672 -4.846 -0.906 1.00 88.56 97 ILE A O 1
ATOM 706 N N . GLU A 1 98 ? 1.370 -5.514 1.126 1.00 90.69 98 GLU A N 1
ATOM 707 C CA . GLU A 1 98 ? 2.704 -5.963 0.714 1.00 90.69 98 GLU A CA 1
ATOM 708 C C . GLU A 1 98 ? 2.633 -7.068 -0.348 1.00 90.69 98 GLU A C 1
ATOM 710 O O . GLU A 1 98 ? 3.247 -6.932 -1.410 1.00 90.69 98 GLU A O 1
ATOM 715 N N . ASP A 1 99 ? 1.861 -8.132 -0.103 1.00 89.81 99 ASP A N 1
ATOM 716 C CA . ASP A 1 99 ? 1.732 -9.256 -1.040 1.00 89.81 99 ASP A CA 1
ATOM 717 C C . ASP A 1 99 ? 1.131 -8.810 -2.380 1.00 89.81 99 ASP A C 1
ATOM 719 O O . ASP A 1 99 ? 1.646 -9.126 -3.461 1.00 89.81 99 ASP A O 1
ATOM 723 N N . VAL A 1 100 ? 0.093 -7.971 -2.318 1.00 89.19 100 VAL A N 1
ATOM 724 C CA . VAL A 1 100 ? -0.528 -7.387 -3.508 1.00 89.19 100 VAL A CA 1
ATOM 725 C C . VAL A 1 100 ? 0.484 -6.569 -4.315 1.00 89.19 100 VAL A C 1
ATOM 727 O O . VAL A 1 100 ? 0.570 -6.723 -5.541 1.00 89.19 100 VAL A O 1
ATOM 730 N N . LEU A 1 101 ? 1.277 -5.728 -3.650 1.00 86.44 101 LEU A N 1
ATOM 731 C CA . LEU A 1 101 ? 2.271 -4.892 -4.313 1.00 86.44 101 LEU A CA 1
ATOM 732 C C . LEU A 1 101 ? 3.404 -5.731 -4.916 1.00 86.44 101 LEU A C 1
ATOM 734 O O . LEU A 1 101 ? 3.776 -5.505 -6.070 1.00 86.44 101 LEU A O 1
ATOM 738 N N . ALA A 1 102 ? 3.901 -6.739 -4.196 1.00 87.88 102 ALA A N 1
ATOM 739 C CA . ALA A 1 102 ? 4.888 -7.681 -4.717 1.00 87.88 102 ALA A CA 1
ATOM 740 C C . ALA A 1 102 ? 4.365 -8.394 -5.977 1.00 87.88 102 ALA A C 1
ATOM 742 O O . ALA A 1 102 ? 5.091 -8.523 -6.969 1.00 87.88 102 ALA A O 1
ATOM 743 N N . GLY A 1 103 ? 3.090 -8.795 -5.981 1.00 87.06 103 GLY A N 1
ATOM 744 C CA . GLY A 1 103 ? 2.421 -9.377 -7.143 1.00 87.06 103 GLY A CA 1
ATOM 745 C C . GLY A 1 103 ? 2.386 -8.442 -8.356 1.00 87.06 103 GLY A C 1
ATOM 746 O O . GLY A 1 103 ? 2.662 -8.877 -9.478 1.00 87.06 103 GLY A O 1
ATOM 747 N N . VAL A 1 104 ? 2.101 -7.153 -8.155 1.00 86.31 104 VAL A N 1
ATOM 748 C CA . VAL A 1 104 ? 2.104 -6.161 -9.245 1.00 86.31 104 VAL A CA 1
ATOM 749 C C . VAL A 1 104 ? 3.520 -5.888 -9.755 1.00 86.31 104 VAL A C 1
ATOM 751 O O . VAL A 1 104 ? 3.730 -5.896 -10.967 1.00 86.31 104 VAL A O 1
ATOM 754 N N . LEU A 1 105 ? 4.507 -5.729 -8.869 1.00 85.69 105 LEU A N 1
ATOM 755 C CA . LEU A 1 105 ? 5.908 -5.518 -9.258 1.00 85.69 105 LEU A CA 1
ATOM 756 C C . LEU A 1 105 ? 6.435 -6.683 -10.113 1.00 85.69 105 LEU A C 1
ATOM 758 O O . LEU A 1 105 ? 7.069 -6.461 -11.145 1.00 85.69 105 LEU A O 1
ATOM 762 N N . ARG A 1 106 ? 6.097 -7.928 -9.758 1.00 87.44 106 ARG A N 1
ATOM 763 C CA . ARG A 1 106 ? 6.444 -9.115 -10.562 1.00 87.44 106 ARG A CA 1
ATOM 764 C C . ARG A 1 106 ? 5.833 -9.070 -11.964 1.00 87.44 106 ARG A C 1
ATOM 766 O O . ARG A 1 106 ? 6.505 -9.406 -12.937 1.00 87.44 106 ARG A O 1
ATOM 773 N N . ARG A 1 107 ? 4.584 -8.611 -12.099 1.00 87.00 107 ARG A N 1
ATOM 774 C CA . ARG A 1 107 ? 3.931 -8.430 -13.413 1.00 87.00 107 ARG A CA 1
ATOM 775 C C . ARG A 1 107 ? 4.573 -7.329 -14.251 1.00 87.00 107 ARG A C 1
ATOM 777 O O . ARG A 1 107 ? 4.479 -7.374 -15.471 1.00 87.00 107 ARG A O 1
ATOM 784 N N . MET A 1 108 ? 5.262 -6.386 -13.614 1.00 84.19 108 MET A N 1
ATOM 785 C CA . MET A 1 108 ? 6.085 -5.375 -14.282 1.00 84.19 108 MET A CA 1
ATOM 786 C C . MET A 1 108 ? 7.481 -5.889 -14.678 1.00 84.19 108 MET A C 1
ATOM 788 O O . MET A 1 108 ? 8.353 -5.086 -14.998 1.00 84.19 108 MET A O 1
ATOM 792 N N . ALA A 1 109 ? 7.706 -7.207 -14.654 1.00 84.81 109 ALA A N 1
ATOM 793 C CA . ALA A 1 109 ? 8.991 -7.850 -14.931 1.00 84.81 109 ALA A CA 1
ATOM 794 C C . ALA A 1 109 ? 10.116 -7.497 -13.935 1.00 84.81 109 ALA A C 1
ATOM 796 O O . ALA A 1 109 ? 11.296 -7.658 -14.248 1.00 84.81 109 ALA A O 1
ATOM 797 N N . ILE A 1 110 ? 9.772 -7.061 -12.717 1.00 83.44 110 ILE A N 1
ATOM 798 C CA . ILE A 1 110 ? 10.748 -6.936 -11.629 1.00 83.44 110 ILE A CA 1
ATOM 799 C C . ILE A 1 110 ? 11.028 -8.340 -11.070 1.00 83.44 110 ILE A C 1
ATOM 801 O O . ILE A 1 110 ? 10.075 -9.075 -10.787 1.00 83.44 110 ILE A O 1
ATOM 805 N N . PRO A 1 111 ? 12.305 -8.732 -10.885 1.00 89.56 111 PRO A N 1
ATOM 806 C CA . PRO A 1 111 ? 12.660 -10.037 -10.334 1.00 89.56 111 PRO A CA 1
ATOM 807 C C . PRO A 1 111 ? 11.962 -10.318 -9.001 1.00 89.56 111 PRO A C 1
ATOM 809 O O . PRO A 1 111 ? 11.829 -9.422 -8.169 1.00 89.56 111 PRO A O 1
ATOM 812 N N . ALA A 1 112 ? 11.530 -11.566 -8.794 1.00 85.25 112 ALA A N 1
ATOM 813 C CA . ALA A 1 112 ? 10.667 -11.940 -7.672 1.00 85.25 112 ALA A CA 1
ATOM 814 C C . ALA A 1 112 ? 11.249 -11.555 -6.303 1.00 85.25 112 ALA A C 1
ATOM 816 O O . ALA A 1 112 ? 10.524 -10.987 -5.485 1.00 85.25 112 ALA A O 1
ATOM 817 N N . ASP A 1 113 ? 12.548 -11.783 -6.101 1.00 83.81 113 ASP A N 1
ATOM 818 C CA . ASP A 1 113 ? 13.245 -11.451 -4.854 1.00 83.81 113 ASP A CA 1
ATOM 819 C C . ASP A 1 113 ? 13.303 -9.937 -4.620 1.00 83.81 113 ASP A C 1
ATOM 821 O O . ASP A 1 113 ? 13.041 -9.463 -3.516 1.00 83.81 113 ASP A O 1
ATOM 825 N N . MET A 1 114 ? 13.561 -9.153 -5.674 1.00 82.00 114 MET A N 1
ATOM 826 C CA . MET A 1 114 ? 13.571 -7.688 -5.596 1.00 82.00 114 MET A CA 1
ATOM 827 C C . MET A 1 114 ? 12.175 -7.110 -5.377 1.00 82.00 114 MET A C 1
ATOM 829 O O . MET A 1 114 ? 12.032 -6.135 -4.643 1.00 82.00 114 MET A O 1
ATOM 833 N N . ALA A 1 115 ? 11.152 -7.693 -6.000 1.00 85.06 115 ALA A N 1
ATOM 834 C CA . ALA A 1 115 ? 9.764 -7.279 -5.840 1.00 85.06 115 ALA A CA 1
ATOM 835 C C . ALA A 1 115 ? 9.284 -7.489 -4.398 1.00 85.06 115 ALA A C 1
ATOM 837 O O . ALA A 1 115 ? 8.724 -6.572 -3.802 1.00 85.06 115 ALA A O 1
ATOM 838 N N . THR A 1 116 ? 9.554 -8.664 -3.824 1.00 87.31 116 THR A N 1
ATOM 839 C CA . THR A 1 116 ? 9.216 -8.968 -2.427 1.00 87.31 116 THR A CA 1
ATOM 840 C C . THR A 1 116 ? 10.023 -8.117 -1.457 1.00 87.31 116 THR A C 1
ATOM 842 O O . THR A 1 116 ? 9.451 -7.547 -0.535 1.00 87.31 116 THR A O 1
ATOM 845 N N . TRP A 1 117 ? 11.331 -7.966 -1.679 1.00 86.50 117 TRP A N 1
A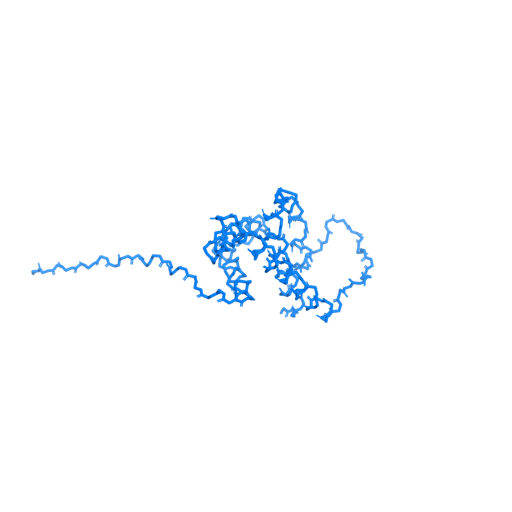TOM 846 C CA . TRP A 1 117 ? 12.159 -7.114 -0.828 1.00 86.50 117 TRP A CA 1
ATOM 847 C C . TRP A 1 117 ? 11.688 -5.653 -0.854 1.00 86.50 117 TRP A C 1
ATOM 849 O O . TRP A 1 117 ? 11.487 -5.057 0.198 1.00 86.50 117 TRP A O 1
ATOM 859 N N . SER A 1 118 ? 11.414 -5.105 -2.041 1.00 83.62 118 SER A N 1
ATOM 860 C CA . SER A 1 118 ? 10.956 -3.718 -2.197 1.00 83.62 118 SER A CA 1
ATOM 861 C C . SER A 1 118 ? 9.579 -3.484 -1.575 1.00 83.62 118 SER A C 1
ATOM 863 O O . SER A 1 118 ? 9.367 -2.460 -0.930 1.00 83.62 118 SER A O 1
ATOM 865 N N . ALA A 1 119 ? 8.643 -4.424 -1.745 1.00 86.69 119 ALA A N 1
ATOM 866 C CA . ALA A 1 119 ? 7.331 -4.343 -1.108 1.00 86.69 119 ALA A CA 1
ATOM 867 C C . ALA A 1 119 ? 7.442 -4.396 0.425 1.00 86.69 119 ALA A 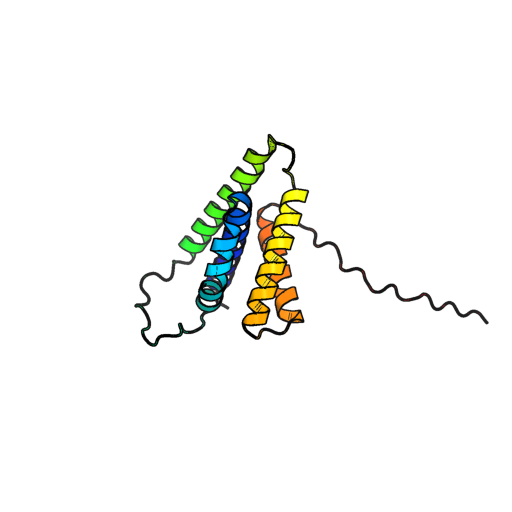C 1
ATOM 869 O O . ALA A 1 119 ? 6.787 -3.607 1.103 1.00 86.69 119 ALA A O 1
ATOM 870 N N . GLY A 1 120 ? 8.320 -5.252 0.957 1.00 85.50 120 GLY A N 1
ATOM 871 C CA . GLY A 1 120 ? 8.581 -5.346 2.393 1.00 85.50 120 GLY A CA 1
ATOM 872 C C . GLY A 1 120 ? 9.202 -4.077 2.981 1.00 85.50 120 GLY A C 1
ATOM 873 O O . GLY A 1 120 ? 8.769 -3.613 4.032 1.00 85.50 120 GLY A O 1
ATOM 874 N N . GLU A 1 121 ? 10.164 -3.454 2.295 1.00 87.75 121 GLU A N 1
ATOM 875 C CA . GLU A 1 121 ? 10.733 -2.168 2.735 1.00 87.75 121 GLU A CA 1
ATOM 876 C C . GLU A 1 121 ? 9.679 -1.049 2.743 1.00 87.75 121 GLU A C 1
ATOM 878 O O . GLU A 1 121 ? 9.659 -0.215 3.650 1.00 87.75 121 GLU A O 1
ATOM 883 N N . LEU A 1 122 ? 8.752 -1.052 1.779 1.00 85.19 122 LEU A N 1
ATOM 884 C CA . LEU A 1 122 ? 7.627 -0.114 1.759 1.00 85.19 122 LEU A CA 1
ATOM 885 C C . LEU A 1 122 ? 6.641 -0.377 2.899 1.00 85.19 122 LEU A C 1
ATOM 887 O O . LEU A 1 122 ? 6.222 0.573 3.554 1.00 85.19 122 LEU A O 1
ATOM 891 N N . ALA A 1 123 ? 6.326 -1.639 3.188 1.00 86.75 123 ALA A N 1
ATOM 892 C CA . ALA A 1 123 ? 5.476 -2.008 4.316 1.00 86.75 123 ALA A CA 1
ATOM 893 C C . ALA A 1 123 ? 6.083 -1.560 5.656 1.00 86.75 123 ALA A C 1
ATOM 895 O O . ALA A 1 123 ? 5.376 -1.008 6.500 1.00 86.75 123 ALA A O 1
ATOM 896 N N . VAL A 1 124 ? 7.400 -1.725 5.831 1.00 85.19 124 VAL A N 1
ATOM 897 C CA . VAL A 1 124 ? 8.142 -1.236 7.007 1.00 85.19 124 VAL A CA 1
ATOM 898 C C . VAL A 1 124 ? 8.119 0.291 7.077 1.00 85.19 124 VAL A C 1
ATOM 900 O O . VAL A 1 124 ? 7.822 0.852 8.134 1.00 85.19 124 VAL A O 1
ATOM 903 N N . ALA A 1 125 ? 8.380 0.978 5.963 1.00 85.75 125 ALA A N 1
ATOM 904 C CA . ALA A 1 125 ? 8.342 2.436 5.907 1.00 85.75 125 ALA A CA 1
ATOM 905 C C . ALA A 1 125 ? 6.944 2.979 6.248 1.00 85.75 125 ALA A C 1
ATOM 907 O O . ALA A 1 125 ? 6.825 3.892 7.066 1.00 85.75 125 ALA A O 1
ATOM 908 N N . THR A 1 126 ? 5.880 2.384 5.708 1.00 84.19 126 THR A N 1
ATOM 909 C CA . THR A 1 126 ? 4.498 2.742 6.045 1.00 84.19 126 THR A CA 1
ATOM 910 C C . THR A 1 126 ? 4.162 2.405 7.498 1.00 84.19 126 THR A C 1
ATOM 912 O O . THR A 1 126 ? 3.568 3.232 8.184 1.00 84.19 126 THR A O 1
ATOM 915 N N . GLY A 1 127 ? 4.583 1.244 8.008 1.00 82.69 127 GLY A N 1
ATOM 916 C CA . GLY A 1 127 ? 4.408 0.861 9.413 1.00 82.69 127 GLY A CA 1
ATOM 917 C C . GLY A 1 127 ? 5.061 1.846 10.387 1.00 82.69 127 GLY A C 1
ATOM 918 O O . GLY A 1 127 ? 4.471 2.179 11.419 1.00 82.69 127 GLY A O 1
ATOM 919 N N . SER A 1 128 ? 6.222 2.399 10.018 1.00 84.12 128 SER A N 1
ATOM 920 C CA . SER A 1 128 ? 6.937 3.385 10.835 1.00 84.12 128 SER A CA 1
ATOM 921 C C . SER A 1 128 ? 6.147 4.682 11.052 1.00 84.12 128 SER A C 1
ATOM 923 O O . SER A 1 128 ? 6.260 5.289 12.118 1.00 84.12 128 SER A O 1
ATOM 925 N N . LEU A 1 129 ? 5.267 5.058 10.111 1.00 81.81 129 LEU A N 1
ATOM 926 C CA . LEU A 1 129 ? 4.365 6.213 10.250 1.00 81.81 129 LEU A CA 1
ATOM 927 C C . LEU A 1 129 ? 3.360 6.038 11.396 1.00 81.81 129 LEU A C 1
ATOM 929 O O . LEU A 1 129 ? 2.849 7.020 11.930 1.00 81.81 129 LEU A O 1
ATOM 933 N N . PHE A 1 130 ? 3.088 4.793 11.784 1.00 78.38 130 PHE A N 1
ATOM 934 C CA . PHE A 1 130 ? 2.124 4.430 12.820 1.00 78.38 130 PHE A CA 1
ATOM 935 C C . PHE A 1 130 ? 2.795 3.963 14.121 1.00 78.38 130 PHE A C 1
ATOM 937 O O . PHE A 1 130 ? 2.125 3.430 15.004 1.00 78.38 130 PHE A O 1
ATOM 944 N N . GLY A 1 131 ? 4.117 4.131 14.246 1.00 72.00 131 GLY A N 1
ATOM 945 C CA . GLY A 1 131 ? 4.890 3.643 15.394 1.00 72.00 131 GLY A CA 1
ATOM 946 C C . GLY A 1 131 ? 5.112 2.125 15.399 1.00 72.00 131 GLY A C 1
ATOM 947 O O . GLY A 1 131 ? 5.612 1.583 16.384 1.00 72.00 131 GLY A O 1
ATOM 948 N N . GLY A 1 132 ? 4.760 1.432 14.311 1.00 63.69 132 GLY A N 1
ATOM 949 C CA . GLY A 1 132 ? 5.009 0.008 14.129 1.00 63.69 132 GLY A CA 1
ATOM 950 C C . GLY A 1 132 ? 6.425 -0.224 13.616 1.00 63.69 132 GLY A C 1
ATOM 951 O O . GLY A 1 132 ? 6.734 0.080 12.468 1.00 63.69 132 GLY A O 1
ATOM 952 N N . SER A 1 133 ? 7.289 -0.788 14.453 1.00 56.38 133 SER A N 1
ATOM 953 C CA . SER A 1 133 ? 8.557 -1.355 14.007 1.00 56.38 133 SER A CA 1
ATOM 954 C C . SER A 1 133 ? 8.624 -2.782 14.513 1.00 56.38 133 SER A C 1
ATOM 956 O O . SER A 1 133 ? 8.716 -2.997 15.718 1.00 56.38 133 SER A O 1
ATOM 958 N N . THR A 1 134 ? 8.465 -3.749 13.611 1.00 47.41 134 THR A N 1
ATOM 959 C CA . THR A 1 134 ? 9.047 -5.100 13.682 1.00 47.41 134 THR A CA 1
ATOM 960 C C . THR A 1 134 ? 8.524 -5.922 12.511 1.00 47.41 134 THR A C 1
ATOM 962 O O . THR A 1 134 ? 7.401 -6.417 12.504 1.00 47.41 134 THR A O 1
ATOM 965 N N . ARG A 1 135 ? 9.385 -6.110 11.514 1.00 45.53 135 ARG A N 1
ATOM 966 C CA . ARG A 1 135 ? 9.298 -7.269 10.629 1.00 45.53 135 ARG A CA 1
ATOM 967 C C . ARG A 1 135 ? 9.432 -8.523 11.510 1.00 45.53 135 ARG A C 1
ATOM 969 O O . ARG A 1 135 ? 10.409 -8.591 12.261 1.00 45.53 135 ARG A O 1
ATOM 976 N N . PRO A 1 136 ? 8.528 -9.518 11.452 1.00 44.97 136 PRO A N 1
ATOM 977 C CA . PRO A 1 136 ? 8.854 -10.844 11.958 1.00 44.97 136 PRO A CA 1
ATOM 978 C C . PRO A 1 136 ? 10.083 -11.321 11.183 1.00 44.97 136 PRO A C 1
ATOM 980 O O . PRO A 1 136 ? 10.060 -11.347 9.950 1.00 44.97 136 PRO A O 1
ATOM 983 N N . ALA A 1 137 ? 11.180 -11.609 11.886 1.00 40.91 137 ALA A N 1
ATOM 984 C CA . ALA A 1 137 ? 12.389 -12.116 11.251 1.00 40.91 137 ALA A CA 1
ATOM 985 C C . ALA A 1 137 ? 12.021 -13.333 10.382 1.00 40.91 137 ALA A C 1
ATOM 987 O O . ALA A 1 137 ? 11.228 -14.167 10.834 1.00 40.91 137 ALA A O 1
ATOM 988 N N . PRO A 1 138 ? 12.545 -13.443 9.145 1.00 46.69 138 PRO A N 1
ATOM 989 C CA . PRO A 1 138 ? 12.354 -14.659 8.369 1.00 46.69 138 PRO A CA 1
ATOM 990 C C . PRO A 1 138 ? 12.831 -15.844 9.221 1.00 46.69 138 PRO A C 1
ATOM 992 O O . PRO A 1 138 ? 13.824 -15.691 9.942 1.00 46.69 138 PRO A O 1
ATOM 995 N N . PRO A 1 139 ? 12.156 -17.008 9.186 1.00 54.50 139 PRO A N 1
ATOM 996 C CA . PRO A 1 139 ? 12.710 -18.196 9.807 1.00 54.50 139 PRO A CA 1
ATOM 997 C C . PRO A 1 139 ? 14.063 -18.442 9.138 1.00 54.50 139 PRO A C 1
ATOM 999 O O . PRO A 1 139 ? 14.131 -18.773 7.955 1.00 54.50 139 PRO A O 1
ATOM 1002 N N . PHE A 1 140 ? 15.151 -18.196 9.869 1.00 47.97 140 PHE A N 1
ATOM 1003 C CA . PHE A 1 140 ? 16.465 -18.655 9.450 1.00 47.97 140 PHE A CA 1
ATOM 1004 C C . PHE A 1 140 ? 16.332 -20.158 9.184 1.00 47.97 140 PHE A C 1
ATOM 1006 O O . PHE A 1 140 ? 15.718 -20.841 10.014 1.00 47.97 140 PHE A O 1
ATOM 1013 N N . PRO A 1 141 ? 16.862 -20.695 8.068 1.00 46.78 141 PRO A N 1
ATOM 1014 C CA . PRO A 1 141 ? 16.986 -22.134 7.956 1.00 46.78 141 PRO A CA 1
ATOM 1015 C C . PRO A 1 141 ? 17.806 -22.561 9.166 1.00 46.78 141 PRO A C 1
ATOM 1017 O O . PRO A 1 141 ? 18.930 -22.091 9.360 1.00 46.78 141 PRO A O 1
ATOM 1020 N N . SER A 1 142 ? 17.187 -23.355 10.037 1.00 46.38 142 SER A N 1
ATOM 1021 C CA . SER A 1 142 ? 17.867 -24.002 11.140 1.00 46.38 142 SER A CA 1
ATOM 1022 C C . SER A 1 142 ? 19.077 -24.684 10.524 1.00 46.38 142 SER A C 1
ATOM 1024 O O . SER A 1 142 ? 18.913 -25.622 9.749 1.00 46.38 142 SER A O 1
ATOM 1026 N N . GLN A 1 143 ? 20.280 -24.164 10.780 1.00 47.38 143 GLN A N 1
ATOM 1027 C CA . GLN A 1 143 ? 21.460 -24.967 10.543 1.00 47.38 143 GLN A CA 1
ATOM 1028 C C . GLN A 1 143 ? 21.270 -26.184 11.431 1.00 47.38 143 GLN A C 1
ATOM 1030 O O . GLN A 1 143 ? 21.277 -26.076 12.659 1.00 47.38 143 GLN A O 1
ATOM 1035 N N . GLU A 1 144 ? 20.990 -27.312 10.786 1.00 48.25 144 GLU A N 1
ATOM 1036 C CA . GLU A 1 144 ? 21.114 -28.623 11.379 1.00 48.25 144 GLU A CA 1
ATOM 1037 C C . GLU A 1 144 ? 22.463 -28.642 12.087 1.00 48.25 144 GLU A C 1
ATOM 1039 O O . GLU A 1 144 ? 23.527 -28.535 11.475 1.00 48.25 144 GLU A O 1
ATOM 1044 N N . SER A 1 145 ? 22.392 -28.676 13.414 1.00 46.12 145 SER A N 1
ATOM 1045 C CA . SER A 1 145 ? 23.513 -28.987 14.274 1.00 46.12 145 SER A CA 1
ATOM 1046 C C . SER A 1 145 ? 23.931 -30.407 13.925 1.00 46.12 145 SER A C 1
ATOM 1048 O O . SER A 1 145 ? 23.469 -31.364 14.545 1.00 46.12 145 SER A O 1
ATOM 1050 N N . HIS A 1 146 ? 24.784 -30.542 12.910 1.00 47.16 146 HIS A N 1
ATOM 1051 C CA . HIS A 1 146 ? 25.481 -31.776 12.583 1.00 47.16 146 HIS A CA 1
ATOM 1052 C C . HIS A 1 146 ? 26.542 -32.004 13.660 1.00 47.16 146 HIS A C 1
ATOM 1054 O O . HIS A 1 146 ? 27.735 -31.772 13.481 1.00 47.16 146 HIS A O 1
ATOM 1060 N N . ALA A 1 147 ? 26.067 -32.384 14.843 1.00 51.59 147 ALA A N 1
ATOM 1061 C CA . ALA A 1 147 ? 26.869 -32.998 15.876 1.00 51.59 147 ALA A CA 1
ATOM 1062 C C . ALA A 1 147 ? 27.057 -34.469 15.487 1.00 51.59 147 ALA A C 1
ATOM 1064 O O . ALA A 1 147 ? 26.371 -35.344 16.008 1.00 51.59 147 ALA A O 1
ATOM 1065 N N . GLU A 1 148 ? 27.979 -34.746 14.566 1.00 44.62 148 GLU A N 1
ATOM 1066 C CA . GLU A 1 148 ? 28.594 -36.072 14.506 1.00 44.62 148 GLU A CA 1
ATOM 1067 C C . GLU A 1 148 ? 29.813 -36.077 15.433 1.00 44.62 148 GLU A C 1
ATOM 1069 O O . GLU A 1 148 ? 30.922 -35.678 15.086 1.00 44.62 148 GLU A O 1
ATOM 1074 N N . HIS A 1 149 ? 29.549 -36.503 16.668 1.00 46.31 149 HIS A N 1
ATOM 1075 C CA . HIS A 1 149 ? 30.488 -37.282 17.461 1.00 46.31 149 HIS A CA 1
ATOM 1076 C C . HIS A 1 149 ? 30.729 -38.625 16.750 1.00 46.31 149 HIS A C 1
ATOM 1078 O O . HIS A 1 149 ? 29.791 -39.420 16.685 1.00 46.31 149 HIS A O 1
ATOM 1084 N N . HIS A 1 150 ? 31.951 -38.891 16.282 1.00 44.62 150 HIS A N 1
ATOM 1085 C CA . HIS A 1 150 ? 32.804 -40.013 16.721 1.00 44.62 150 HIS A CA 1
ATOM 1086 C C . HIS A 1 150 ? 34.100 -40.108 15.911 1.00 44.62 150 HIS A C 1
ATOM 1088 O O . HIS A 1 150 ? 34.034 -40.084 14.665 1.00 44.62 150 HIS A O 1
#